Protein AF-A0A2U3N5F4-F1 (afdb_monomer_lite)

Organism: NCBI:txid1841859

Sequence (140 aa):
MPGVSVRVVPITAAQFHYAFTNTLGEPQSKIAYDRYAVPVPGRILFQGGLANFAHDAATTYNFANDDRAPLLFIAGVRDHILPPAVQHENYTKNAEHSTAITAYKLFPQRDHFTCGAPGWEEVADFALNWALNPVRGELD

pLDDT: mean 87.65, std 16.11, range [35.41, 98.69]

Secondary structure (DSSP, 8-state):
-------EEPPPHHHHHHHT-TTS-HHHHHHHHHHH---EEHHHHHHHHHGGG-TT-TT---TT-TTSPPEEEEEETT-SSS-HHHHHHHHHHHHHH-SS-EEEEEETT--TTTTTSTTHHHHHHHHHHHHHS---EEE-

Radius of gyration: 17.09 Å; chains: 1; bounding box: 41×26×44 Å

Structure (mmCIF, N/CA/C/O backbone):
data_AF-A0A2U3N5F4-F1
#
_entry.id   AF-A0A2U3N5F4-F1
#
loop_
_atom_site.group_PDB
_atom_site.id
_atom_site.type_symbol
_atom_site.label_atom_id
_atom_site.label_alt_id
_atom_site.label_comp_id
_atom_site.label_asym_id
_atom_site.label_entity_id
_atom_site.label_seq_id
_atom_site.pdbx_PDB_ins_code
_atom_site.Cartn_x
_atom_site.Cartn_y
_atom_site.Cartn_z
_atom_site.occupancy
_atom_site.B_iso_or_equiv
_atom_site.auth_seq_id
_atom_site.auth_comp_id
_atom_site.auth_asym_id
_atom_site.auth_atom_id
_atom_site.pdbx_PDB_model_num
ATOM 1 N N . MET A 1 1 ? 19.468 -16.321 20.884 1.00 36.88 1 MET A N 1
ATOM 2 C CA . MET A 1 1 ? 18.725 -15.048 20.998 1.00 36.88 1 MET A CA 1
ATOM 3 C C . MET A 1 1 ? 17.694 -15.182 22.115 1.00 36.88 1 MET A C 1
ATOM 5 O O . MET A 1 1 ? 16.807 -16.016 21.969 1.00 36.88 1 MET A O 1
ATOM 9 N N . PRO A 1 2 ? 17.817 -14.471 23.248 1.00 35.41 2 PRO A N 1
ATOM 10 C CA . PRO A 1 2 ? 16.839 -14.561 24.326 1.00 35.41 2 PRO A CA 1
ATOM 11 C C . PRO A 1 2 ? 15.541 -13.817 23.963 1.00 35.41 2 PRO A C 1
ATOM 13 O O . PRO A 1 2 ? 15.564 -12.630 23.664 1.00 35.41 2 PRO A O 1
ATOM 16 N N . GLY A 1 3 ? 14.420 -14.547 24.004 1.00 44.50 3 GLY A N 1
ATOM 17 C CA . GLY A 1 3 ? 13.109 -14.080 24.476 1.00 44.50 3 GLY A CA 1
ATOM 18 C C . GLY A 1 3 ? 12.401 -12.939 23.741 1.00 44.50 3 GLY A C 1
ATOM 19 O O . GLY A 1 3 ? 12.034 -11.957 24.381 1.00 44.50 3 GLY A O 1
ATOM 20 N N . VAL A 1 4 ? 12.092 -13.078 22.447 1.00 48.25 4 VAL A N 1
ATOM 21 C CA . VAL A 1 4 ? 11.034 -12.240 21.851 1.00 48.25 4 VAL A CA 1
ATOM 22 C C . VAL A 1 4 ? 9.690 -12.727 22.395 1.00 48.25 4 VAL A C 1
ATOM 24 O O . VAL A 1 4 ? 9.213 -13.803 22.042 1.00 48.25 4 VAL A O 1
ATOM 27 N N . SER A 1 5 ? 9.108 -11.946 23.299 1.00 47.56 5 SER A N 1
ATOM 28 C CA . SER A 1 5 ? 7.786 -12.186 23.874 1.00 47.56 5 SER A CA 1
ATOM 29 C C . SER A 1 5 ? 6.727 -12.363 22.775 1.00 47.56 5 SER A C 1
ATOM 31 O O . SER A 1 5 ? 6.527 -11.472 21.950 1.00 47.56 5 SER A O 1
ATOM 33 N N . VAL A 1 6 ? 6.009 -13.493 22.783 1.00 55.91 6 VAL A N 1
ATOM 34 C CA . VAL A 1 6 ? 4.855 -13.789 21.901 1.00 55.91 6 VAL A CA 1
ATOM 35 C C . VAL A 1 6 ? 3.596 -13.068 22.411 1.00 55.91 6 VAL A C 1
ATOM 37 O O . VAL A 1 6 ? 2.485 -13.591 22.371 1.00 55.91 6 VAL A O 1
ATOM 40 N N . ARG A 1 7 ? 3.754 -11.867 22.978 1.00 64.50 7 ARG A N 1
ATOM 41 C CA . ARG A 1 7 ? 2.626 -11.119 23.522 1.00 64.50 7 ARG A CA 1
ATOM 42 C C . ARG A 1 7 ? 1.786 -10.591 22.369 1.00 64.50 7 ARG A C 1
ATOM 44 O O . ARG A 1 7 ? 2.245 -9.817 21.527 1.00 64.50 7 ARG A O 1
ATOM 51 N N . VAL A 1 8 ? 0.549 -11.052 22.352 1.00 69.94 8 VAL A N 1
ATOM 52 C CA . VAL A 1 8 ? -0.498 -10.574 21.466 1.00 69.94 8 VAL A CA 1
ATOM 53 C C . VAL A 1 8 ? -0.873 -9.159 21.900 1.00 69.94 8 VAL A C 1
ATOM 55 O O . VAL A 1 8 ? -1.114 -8.920 23.086 1.00 69.94 8 VAL A O 1
ATOM 58 N N . VAL A 1 9 ? -0.880 -8.218 20.958 1.00 72.25 9 VAL A N 1
ATOM 59 C CA . VAL A 1 9 ? -1.231 -6.821 21.230 1.00 72.25 9 VAL A CA 1
ATOM 60 C C . VAL A 1 9 ? -2.618 -6.566 20.638 1.00 72.25 9 VAL A C 1
ATOM 62 O O . VAL A 1 9 ? -2.749 -6.547 19.413 1.00 72.25 9 VAL A O 1
ATOM 65 N N . PRO A 1 10 ? -3.671 -6.432 21.467 1.00 79.62 10 PRO A N 1
ATOM 66 C CA . PRO A 1 10 ? -4.983 -6.039 20.972 1.00 79.62 10 PRO A CA 1
ATOM 67 C C . PRO A 1 10 ? -4.953 -4.567 20.546 1.00 79.62 10 PRO A C 1
ATOM 69 O O . PRO A 1 10 ? -4.325 -3.739 21.207 1.00 79.62 10 PRO A O 1
ATOM 72 N N . ILE A 1 11 ? -5.650 -4.247 19.459 1.00 87.88 11 ILE A N 1
ATOM 73 C CA . ILE A 1 11 ? -5.878 -2.874 19.006 1.00 87.88 11 ILE A CA 1
ATOM 74 C C . ILE A 1 11 ? -7.238 -2.404 19.526 1.00 87.88 11 ILE A C 1
ATOM 76 O O . ILE A 1 11 ? -8.193 -3.176 19.519 1.00 87.88 11 ILE A O 1
ATOM 80 N N . THR A 1 12 ? -7.345 -1.169 20.013 1.00 93.12 12 THR A N 1
ATOM 81 C CA . THR A 1 12 ? -8.650 -0.596 20.381 1.00 93.12 12 THR A CA 1
ATOM 82 C C . THR A 1 12 ? -9.392 -0.098 19.141 1.00 93.12 12 THR A C 1
ATOM 84 O O . THR A 1 12 ? -8.770 0.205 18.125 1.00 93.12 12 THR A O 1
ATOM 87 N N . ALA A 1 13 ? -10.716 0.070 19.223 1.00 95.06 13 ALA A N 1
ATOM 88 C CA . ALA A 1 13 ? -11.500 0.627 18.116 1.00 95.06 13 ALA A CA 1
ATOM 89 C C . ALA A 1 13 ? -10.996 2.015 17.671 1.00 95.06 13 ALA A C 1
ATOM 91 O O . ALA A 1 13 ? -10.910 2.284 16.478 1.00 95.06 13 ALA A O 1
ATOM 92 N N . ALA A 1 14 ? -10.582 2.871 18.613 1.00 95.56 14 ALA A N 1
ATOM 93 C CA . ALA A 1 14 ? -10.018 4.185 18.299 1.00 95.56 14 ALA A CA 1
ATOM 94 C C . ALA A 1 14 ? -8.657 4.087 17.586 1.00 95.56 14 ALA A C 1
ATOM 96 O O . ALA A 1 14 ? -8.401 4.806 16.623 1.00 95.56 14 ALA A O 1
ATOM 97 N N . GLN A 1 15 ? -7.789 3.166 18.020 1.00 94.44 15 GLN A N 1
ATOM 98 C CA . GLN A 1 15 ? -6.512 2.912 17.347 1.00 94.44 15 GLN A CA 1
ATOM 99 C C . GLN A 1 15 ? -6.720 2.317 15.951 1.00 94.44 15 GLN A C 1
ATOM 101 O O . GLN A 1 15 ? -6.019 2.698 15.019 1.00 94.44 15 GLN A O 1
ATOM 106 N N . PHE A 1 16 ? -7.695 1.421 15.792 1.00 94.94 16 PHE A N 1
ATOM 107 C CA . PHE A 1 16 ? -8.064 0.857 14.497 1.00 94.94 16 PHE A CA 1
ATOM 108 C C . PHE A 1 16 ? -8.606 1.935 13.558 1.00 94.94 16 PHE A C 1
ATOM 110 O O . PHE A 1 16 ? -8.187 2.009 12.404 1.00 94.94 16 PHE A O 1
ATOM 117 N N . HIS A 1 17 ? -9.465 2.820 14.069 1.00 96.81 17 HIS A N 1
ATOM 118 C CA . HIS A 1 17 ? -9.958 3.959 13.309 1.00 96.81 17 HIS A CA 1
ATOM 119 C C . HIS A 1 17 ? -8.812 4.836 12.804 1.00 96.81 17 HIS A C 1
ATOM 121 O O . HIS A 1 17 ? -8.753 5.116 11.612 1.00 96.81 17 HIS A O 1
ATOM 127 N N . TYR A 1 18 ? -7.861 5.187 13.670 1.00 95.94 18 TYR A N 1
ATOM 128 C CA . TYR A 1 18 ? -6.705 5.994 13.290 1.00 95.94 18 TYR A CA 1
ATOM 129 C C . TYR A 1 18 ? -5.767 5.289 12.298 1.00 95.94 18 TYR A C 1
ATOM 131 O O . TYR A 1 18 ? -5.334 5.896 11.320 1.00 95.94 18 TYR A O 1
ATOM 139 N N . ALA A 1 19 ? -5.418 4.028 12.552 1.00 93.31 19 ALA A N 1
ATOM 140 C CA . ALA A 1 19 ? -4.373 3.337 11.802 1.00 93.31 19 ALA A CA 1
ATOM 141 C C . ALA A 1 19 ? -4.883 2.745 10.480 1.00 93.31 19 ALA A C 1
ATOM 143 O O . ALA A 1 19 ? -4.204 2.852 9.463 1.00 93.31 19 ALA A O 1
ATOM 144 N N . PHE A 1 20 ? -6.080 2.151 10.483 1.00 95.25 20 PHE A N 1
ATOM 145 C CA . PHE A 1 20 ? -6.608 1.403 9.343 1.00 95.25 20 PHE A CA 1
ATOM 146 C C . PHE A 1 20 ? -7.638 2.187 8.539 1.00 95.25 20 PHE A C 1
ATOM 148 O O . PHE A 1 20 ? -7.515 2.273 7.325 1.00 95.25 20 PHE A O 1
ATOM 155 N N . THR A 1 21 ? -8.639 2.755 9.211 1.00 97.06 21 THR A N 1
ATOM 156 C CA . THR A 1 21 ? -9.864 3.272 8.571 1.00 97.06 21 THR A CA 1
ATOM 157 C C . THR A 1 21 ? -10.078 4.769 8.814 1.00 97.06 21 THR A C 1
ATOM 159 O O . THR A 1 21 ? -11.181 5.187 9.177 1.00 97.06 21 THR A O 1
ATOM 162 N N . ASN A 1 22 ? -9.030 5.587 8.712 1.00 96.56 22 ASN A N 1
ATOM 163 C CA . ASN A 1 22 ? -9.104 7.016 9.057 1.00 96.56 22 ASN A CA 1
ATOM 164 C C . ASN A 1 22 ? -9.829 7.862 7.995 1.00 96.56 22 ASN A C 1
ATOM 166 O O . ASN A 1 22 ? -9.990 9.073 8.169 1.00 96.56 22 ASN A O 1
ATOM 170 N N . THR A 1 23 ? -10.244 7.241 6.891 1.00 96.50 23 THR A N 1
ATOM 171 C CA . THR A 1 23 ? -11.114 7.846 5.875 1.00 96.50 23 THR A CA 1
ATOM 172 C C . THR A 1 23 ? -12.601 7.590 6.126 1.00 96.50 23 THR A C 1
ATOM 174 O O . THR A 1 23 ? -13.441 8.266 5.536 1.00 96.50 23 THR A O 1
ATOM 177 N N . LEU A 1 24 ? -12.946 6.641 7.004 1.00 96.94 24 LEU A N 1
ATOM 178 C CA . LEU A 1 24 ? -14.331 6.321 7.353 1.00 96.94 24 LEU A CA 1
ATOM 179 C C . LEU A 1 24 ? -14.844 7.211 8.489 1.00 96.94 24 LEU A C 1
ATOM 181 O O . LEU A 1 24 ? -14.067 7.731 9.281 1.00 96.94 24 LEU A O 1
ATOM 185 N N . GLY A 1 25 ? -16.165 7.326 8.640 1.00 97.00 25 GLY A N 1
ATOM 186 C CA . GLY A 1 25 ? -16.737 7.832 9.892 1.00 97.00 25 GLY A CA 1
ATOM 187 C C . GLY A 1 25 ? -16.584 6.814 11.030 1.00 97.00 25 GLY A C 1
ATOM 188 O O . GLY A 1 25 ? -16.600 5.605 10.784 1.00 97.00 25 GLY A O 1
ATOM 189 N N . GLU A 1 26 ? -16.510 7.274 12.283 1.00 96.69 26 GLU A N 1
ATOM 190 C CA . GLU A 1 26 ? -16.364 6.395 13.460 1.00 96.69 26 GLU A CA 1
ATOM 191 C C . GLU A 1 26 ? -17.376 5.230 13.510 1.00 96.69 26 GLU A C 1
ATOM 193 O O . GLU A 1 26 ? -16.952 4.104 13.778 1.00 96.69 26 GLU A O 1
ATOM 198 N N . PRO A 1 27 ? -18.682 5.407 13.194 1.00 97.50 27 PRO A N 1
ATOM 199 C CA . PRO A 1 27 ? -19.626 4.286 13.203 1.00 97.50 27 PRO A CA 1
ATOM 200 C C . PRO A 1 27 ? -19.291 3.205 12.166 1.00 97.50 27 PRO A C 1
ATOM 202 O O . PRO A 1 27 ? -19.397 2.014 12.452 1.00 97.50 27 PRO A O 1
ATOM 205 N N . GLN A 1 28 ? -18.853 3.604 10.969 1.00 97.38 28 GLN A N 1
ATOM 206 C CA . GLN A 1 28 ? -18.457 2.675 9.906 1.00 97.38 28 GLN A CA 1
ATOM 207 C C . GLN A 1 28 ? -17.139 1.976 10.247 1.00 97.38 28 GLN A C 1
ATOM 209 O O . GLN A 1 28 ? -17.019 0.763 10.079 1.00 97.38 28 GLN A O 1
ATOM 214 N N . SER A 1 29 ? -16.177 2.728 10.788 1.00 97.81 29 SER A N 1
ATOM 215 C CA . SER A 1 29 ? -14.929 2.174 11.308 1.00 97.81 29 SER A CA 1
ATOM 216 C C . SER A 1 29 ? -15.192 1.145 12.405 1.00 97.81 29 SER A C 1
ATOM 218 O O . SER A 1 29 ? -14.603 0.067 12.382 1.00 97.81 29 SER A O 1
ATOM 220 N N . LYS A 1 30 ? -16.139 1.413 13.312 1.00 97.62 30 LYS A N 1
ATOM 221 C CA . LYS A 1 30 ? -16.527 0.461 14.354 1.00 97.62 30 LYS A CA 1
ATOM 222 C C . LYS A 1 30 ? -17.107 -0.837 13.780 1.00 97.62 30 LYS A C 1
ATOM 224 O O . LYS A 1 30 ? -16.749 -1.905 14.265 1.00 97.62 30 LYS A O 1
ATOM 229 N N . ILE A 1 31 ? -17.938 -0.770 12.738 1.00 97.50 31 ILE A N 1
ATOM 230 C CA . ILE A 1 31 ? -18.442 -1.973 12.051 1.00 97.50 31 ILE A CA 1
ATOM 231 C C . ILE A 1 31 ? -17.280 -2.784 11.454 1.00 97.50 31 ILE A C 1
ATOM 233 O O . ILE A 1 31 ? -17.247 -4.007 11.590 1.00 97.50 31 ILE A O 1
ATOM 237 N N . ALA A 1 32 ? -16.313 -2.116 10.818 1.00 96.75 32 ALA A N 1
ATOM 238 C CA . ALA A 1 32 ? -15.124 -2.775 10.279 1.00 96.75 32 ALA A CA 1
ATOM 239 C C . ALA A 1 32 ? -14.254 -3.388 11.391 1.00 96.75 32 ALA A C 1
ATOM 241 O O . ALA A 1 32 ? -13.817 -4.529 11.261 1.00 96.75 32 ALA A O 1
ATOM 242 N N . TYR A 1 33 ? -14.059 -2.673 12.500 1.00 96.12 33 TYR A N 1
ATOM 243 C CA . TYR A 1 33 ? -13.339 -3.151 13.679 1.00 96.12 33 TYR A CA 1
ATOM 244 C C . TYR A 1 33 ? -13.985 -4.414 14.256 1.00 96.12 33 TYR A C 1
ATOM 246 O O . TYR A 1 33 ? -13.311 -5.431 14.391 1.00 96.12 33 TYR A O 1
ATOM 254 N N . ASP A 1 34 ? -15.295 -4.384 14.523 1.00 96.00 34 ASP A N 1
ATOM 255 C CA . ASP A 1 34 ? -16.019 -5.516 15.112 1.00 96.00 34 ASP A CA 1
ATOM 256 C C . ASP A 1 34 ? -15.964 -6.766 14.211 1.00 96.00 34 ASP A C 1
ATOM 258 O O . ASP A 1 34 ? -16.026 -7.892 14.704 1.00 96.00 34 ASP A O 1
ATOM 262 N N . ARG A 1 35 ? -15.833 -6.579 12.888 1.00 95.31 35 ARG A N 1
ATOM 263 C CA . ARG A 1 35 ? -15.782 -7.669 11.907 1.00 95.31 35 ARG A CA 1
ATOM 264 C C . ARG A 1 35 ? -14.373 -8.197 11.624 1.00 95.31 35 ARG A C 1
ATOM 266 O O . ARG A 1 35 ? -14.230 -9.395 11.387 1.00 95.31 35 ARG A O 1
ATOM 273 N N . TYR A 1 36 ? -13.365 -7.327 11.576 1.00 93.62 36 TYR A N 1
ATOM 274 C CA . TYR A 1 36 ? -12.049 -7.652 11.010 1.00 93.62 36 TYR A CA 1
ATOM 275 C C . TYR A 1 36 ? -10.876 -7.498 11.980 1.00 93.62 36 TYR A C 1
ATOM 277 O O . TYR A 1 36 ? -9.801 -8.030 11.699 1.00 93.62 36 TYR A O 1
ATOM 285 N N . ALA A 1 37 ? -11.030 -6.784 13.099 1.00 91.56 37 ALA A N 1
ATOM 286 C CA . ALA A 1 37 ? -9.919 -6.575 14.018 1.00 91.56 37 ALA A CA 1
ATOM 287 C C . ALA A 1 37 ? -9.571 -7.879 14.745 1.00 91.56 37 ALA A C 1
ATOM 289 O O . ALA A 1 37 ? -10.309 -8.360 15.606 1.00 91.56 37 ALA A O 1
ATOM 290 N N . VAL A 1 38 ? -8.404 -8.431 14.417 1.00 86.81 38 VAL A N 1
ATOM 291 C CA . VAL A 1 38 ? -7.820 -9.578 15.111 1.00 86.81 38 VAL A CA 1
ATOM 292 C C . VAL A 1 38 ? -6.523 -9.158 15.799 1.00 86.81 38 VAL A C 1
ATOM 294 O O . VAL A 1 38 ? -5.728 -8.415 15.218 1.00 86.81 38 VAL A O 1
ATOM 297 N N . PRO A 1 39 ? -6.272 -9.606 17.037 1.00 82.19 39 PRO A N 1
ATOM 298 C CA . PRO A 1 39 ? -5.013 -9.311 17.700 1.00 82.19 39 PRO A CA 1
ATOM 299 C C . PRO A 1 39 ? -3.822 -9.937 16.958 1.00 82.19 39 PRO A C 1
ATOM 301 O O . PRO A 1 39 ? -3.840 -11.123 16.629 1.00 82.19 39 PRO A O 1
ATOM 304 N N . VAL A 1 40 ? -2.766 -9.154 16.733 1.00 70.69 40 VAL A N 1
ATOM 305 C CA . VAL A 1 40 ? -1.551 -9.603 16.033 1.00 70.69 40 VAL A CA 1
ATOM 306 C C . VAL A 1 40 ? -0.370 -9.777 16.997 1.00 70.69 40 VAL A C 1
ATOM 308 O O . VAL A 1 40 ? -0.296 -9.094 18.028 1.00 70.69 40 VAL A O 1
ATOM 311 N N . PRO A 1 41 ? 0.583 -10.683 16.701 1.00 72.62 41 PRO A N 1
ATOM 312 C CA . PRO A 1 41 ? 1.816 -10.785 17.473 1.00 72.62 41 PRO A CA 1
ATOM 313 C C . PRO A 1 41 ? 2.618 -9.483 17.375 1.00 72.62 41 PRO A C 1
ATOM 315 O O . PRO A 1 41 ? 2.993 -9.068 16.276 1.00 72.62 41 PRO A O 1
ATOM 318 N N . GLY A 1 42 ? 2.970 -8.878 18.516 1.00 64.06 42 GLY A N 1
ATOM 319 C CA . GLY A 1 42 ? 3.748 -7.631 18.536 1.00 64.06 42 GLY A CA 1
ATOM 320 C C . GLY A 1 42 ? 5.089 -7.731 17.793 1.00 64.06 42 GLY A C 1
ATOM 321 O O . GLY A 1 42 ? 5.583 -6.738 17.268 1.00 64.06 42 GLY A O 1
ATOM 322 N N . ARG A 1 43 ? 5.643 -8.946 17.665 1.00 66.75 43 ARG A N 1
ATOM 323 C CA . ARG A 1 43 ? 6.868 -9.242 16.907 1.00 66.75 43 ARG A CA 1
ATOM 324 C C . ARG A 1 43 ? 6.848 -8.698 15.472 1.00 66.75 43 ARG A C 1
ATOM 326 O O . ARG A 1 43 ? 7.881 -8.210 15.032 1.00 66.75 43 ARG A O 1
ATOM 333 N N . ILE A 1 44 ? 5.719 -8.768 14.763 1.00 61.88 44 ILE A N 1
ATOM 334 C CA . ILE A 1 44 ? 5.629 -8.304 13.366 1.00 61.88 44 ILE A CA 1
ATOM 335 C C . ILE A 1 44 ? 5.794 -6.783 13.289 1.00 61.88 44 ILE A C 1
ATOM 337 O O . ILE A 1 44 ? 6.522 -6.288 12.434 1.00 61.88 44 ILE A O 1
ATOM 341 N N . LEU A 1 45 ? 5.210 -6.051 14.242 1.00 61.97 45 LEU A N 1
ATOM 342 C CA . LEU A 1 45 ? 5.359 -4.597 14.347 1.00 61.97 45 LEU A CA 1
ATOM 343 C C . LEU A 1 45 ? 6.811 -4.205 14.658 1.00 61.97 45 LEU A C 1
ATOM 345 O O . LEU A 1 45 ? 7.349 -3.294 14.037 1.00 61.97 45 LEU A O 1
ATOM 349 N N . PHE A 1 46 ? 7.474 -4.932 15.566 1.00 59.06 46 PHE A N 1
ATOM 350 C CA . PHE A 1 46 ? 8.893 -4.713 15.869 1.00 59.06 46 PHE A CA 1
ATOM 351 C C . PHE A 1 46 ? 9.806 -5.035 14.684 1.00 59.06 46 PHE A C 1
ATOM 353 O O . PHE A 1 46 ? 10.738 -4.284 14.416 1.00 59.06 46 PHE A O 1
ATOM 360 N N . GLN A 1 47 ? 9.552 -6.135 13.971 1.00 60.50 47 GLN A N 1
ATOM 361 C CA . GLN A 1 47 ? 10.352 -6.518 12.809 1.00 60.50 47 GLN A CA 1
ATOM 362 C C . GLN A 1 47 ? 10.179 -5.528 11.655 1.00 60.50 47 GLN A C 1
ATOM 364 O O . GLN A 1 47 ? 11.182 -5.154 11.063 1.00 60.50 47 GLN A O 1
ATOM 369 N N . GLY A 1 48 ? 8.958 -5.058 11.381 1.00 59.19 48 GLY A N 1
ATOM 370 C CA . GLY A 1 48 ? 8.714 -4.024 10.371 1.00 59.19 48 GLY A CA 1
ATOM 371 C C . GLY A 1 48 ? 9.324 -2.669 10.744 1.00 59.19 48 GLY A C 1
ATOM 372 O O . GLY A 1 48 ? 9.988 -2.051 9.921 1.00 59.19 48 GLY A O 1
ATOM 373 N N . GLY A 1 49 ? 9.172 -2.230 11.999 1.00 59.66 49 GLY A N 1
ATOM 374 C CA . GLY A 1 49 ? 9.687 -0.934 12.461 1.00 59.66 49 GLY A CA 1
ATOM 375 C C . GLY A 1 49 ? 11.210 -0.863 12.629 1.00 59.66 49 GLY A C 1
ATOM 376 O O . GLY A 1 49 ? 11.785 0.215 12.507 1.00 59.66 49 GLY A O 1
ATOM 377 N N . LEU A 1 50 ? 11.879 -1.992 12.899 1.00 56.38 50 LEU A N 1
ATOM 378 C CA . LEU A 1 50 ? 13.340 -2.065 13.068 1.00 56.38 50 LEU A CA 1
ATOM 379 C C . LEU A 1 50 ? 14.075 -2.627 11.844 1.00 56.38 50 LEU A C 1
ATOM 381 O O . LEU A 1 50 ? 15.305 -2.664 11.856 1.00 56.38 50 LEU A O 1
ATOM 385 N N . ALA A 1 51 ? 13.354 -3.052 10.802 1.00 57.81 51 ALA A N 1
ATOM 386 C CA . ALA A 1 51 ? 13.928 -3.646 9.592 1.00 57.81 51 ALA A CA 1
ATOM 387 C C . ALA A 1 51 ? 15.042 -2.787 8.980 1.00 57.81 51 ALA A C 1
ATOM 389 O O . ALA A 1 51 ? 16.080 -3.314 8.594 1.00 57.81 51 ALA A O 1
ATOM 390 N N . ASN A 1 52 ? 14.872 -1.463 8.980 1.00 55.16 52 ASN A N 1
ATOM 391 C CA . ASN A 1 52 ? 15.843 -0.522 8.417 1.00 55.16 52 ASN A CA 1
ATOM 392 C C . ASN A 1 52 ? 17.172 -0.440 9.199 1.00 55.16 52 ASN A C 1
ATOM 394 O O . ASN A 1 52 ? 18.130 0.139 8.696 1.00 55.16 52 ASN A O 1
ATOM 398 N N . PHE A 1 53 ? 17.253 -1.004 10.411 1.00 52.81 53 PHE A N 1
ATOM 399 C CA . PHE A 1 53 ? 18.447 -0.966 11.269 1.00 52.81 53 PHE A CA 1
ATOM 400 C C . PHE A 1 53 ? 19.158 -2.321 11.405 1.00 52.81 53 PHE A C 1
ATOM 402 O O . PHE A 1 53 ? 20.195 -2.399 12.065 1.00 52.81 53 PHE A O 1
ATOM 409 N N . ALA A 1 54 ? 18.627 -3.392 10.808 1.00 54.66 54 ALA A N 1
ATOM 410 C CA . ALA A 1 54 ? 19.200 -4.732 10.898 1.00 54.66 54 ALA A CA 1
ATOM 411 C C . ALA A 1 54 ? 19.737 -5.191 9.535 1.00 54.66 54 ALA A C 1
ATOM 413 O O . ALA A 1 54 ? 18.975 -5.372 8.593 1.00 54.66 54 ALA A O 1
ATOM 414 N N . HIS A 1 55 ? 21.051 -5.429 9.455 1.00 46.34 55 HIS A N 1
ATOM 415 C CA . HIS A 1 55 ? 21.736 -5.918 8.248 1.00 46.34 55 HIS A CA 1
ATOM 416 C C . HIS A 1 55 ? 21.147 -7.243 7.720 1.00 46.34 55 HIS A C 1
ATOM 418 O O . HIS A 1 55 ? 20.996 -7.413 6.516 1.00 46.34 55 HIS A O 1
ATOM 424 N N . ASP A 1 56 ? 20.737 -8.137 8.629 1.00 58.72 56 ASP A N 1
ATOM 425 C CA . ASP A 1 56 ? 20.087 -9.418 8.315 1.00 58.72 56 ASP A CA 1
ATOM 426 C C . ASP A 1 56 ? 18.625 -9.413 8.785 1.00 58.72 56 ASP A C 1
ATOM 428 O O . ASP A 1 56 ? 18.155 -10.327 9.474 1.00 58.72 56 ASP A O 1
ATOM 432 N N . ALA A 1 57 ? 17.903 -8.328 8.499 1.00 61.50 57 ALA A N 1
ATOM 433 C CA . ALA A 1 57 ? 16.486 -8.263 8.810 1.00 61.50 57 ALA A CA 1
ATOM 434 C C . ALA A 1 57 ? 15.750 -9.449 8.166 1.00 61.50 57 ALA A C 1
ATOM 436 O O . ALA A 1 57 ? 16.023 -9.854 7.039 1.00 61.50 57 ALA A O 1
ATOM 437 N N . ALA A 1 58 ? 14.727 -9.972 8.844 1.00 60.41 58 ALA A N 1
ATOM 438 C CA . ALA A 1 58 ? 13.847 -10.987 8.253 1.00 60.41 58 ALA A CA 1
ATOM 439 C C . ALA A 1 58 ? 13.125 -10.494 6.975 1.00 60.41 58 ALA A C 1
ATOM 441 O O . ALA A 1 58 ? 12.459 -11.275 6.305 1.00 60.41 58 ALA A O 1
ATOM 442 N N . THR A 1 59 ? 13.238 -9.201 6.668 1.00 65.75 59 THR A N 1
ATOM 443 C CA . THR A 1 59 ? 12.653 -8.496 5.528 1.00 65.75 59 THR A CA 1
ATOM 444 C C . THR A 1 59 ? 13.649 -8.255 4.385 1.00 65.75 59 THR A C 1
ATOM 446 O O . THR A 1 59 ? 13.345 -7.460 3.499 1.00 65.75 59 THR A O 1
ATOM 449 N N . THR A 1 60 ? 14.839 -8.874 4.390 1.00 76.56 60 THR A N 1
ATOM 450 C CA . THR A 1 60 ? 15.819 -8.718 3.299 1.00 76.56 60 THR A CA 1
ATOM 451 C C . THR A 1 60 ? 15.211 -9.105 1.948 1.00 76.56 60 THR A C 1
ATOM 453 O O . THR A 1 60 ? 14.602 -10.165 1.803 1.00 76.56 60 THR A O 1
ATOM 456 N N . TYR A 1 61 ? 15.405 -8.244 0.950 1.00 84.50 61 TYR A N 1
ATOM 457 C CA . TYR A 1 61 ? 14.841 -8.368 -0.391 1.00 84.50 61 TYR A CA 1
ATOM 458 C C . TYR A 1 61 ? 15.903 -8.030 -1.447 1.00 84.50 61 TYR A C 1
ATOM 460 O O . TYR A 1 61 ? 16.643 -7.056 -1.299 1.00 84.50 61 TYR A O 1
ATOM 468 N N . ASN A 1 62 ? 15.990 -8.831 -2.515 1.00 91.19 62 ASN A N 1
ATOM 469 C CA . ASN A 1 62 ? 16.900 -8.569 -3.629 1.00 91.19 62 ASN A CA 1
ATOM 470 C C . ASN A 1 62 ? 16.261 -7.585 -4.622 1.00 91.19 62 ASN A C 1
ATOM 472 O O . ASN A 1 62 ? 15.516 -7.991 -5.513 1.00 91.19 62 ASN A O 1
ATOM 476 N N . PHE A 1 63 ? 16.593 -6.301 -4.484 1.00 93.81 63 PHE A N 1
ATOM 477 C CA . PHE A 1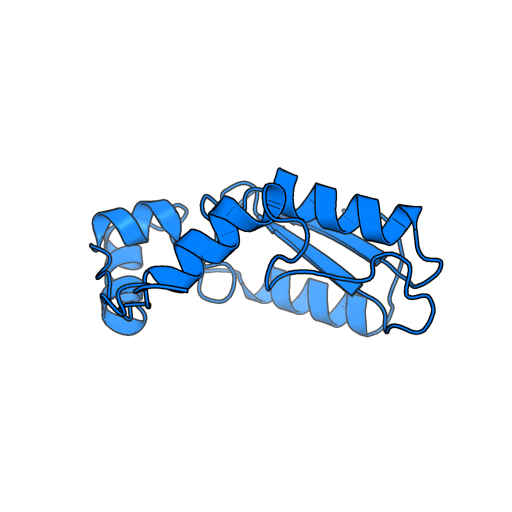 63 ? 16.122 -5.242 -5.383 1.00 93.81 63 PHE A CA 1
ATOM 478 C C . PHE A 1 63 ? 16.661 -5.350 -6.817 1.00 93.81 63 PHE A C 1
ATOM 480 O O . PHE A 1 63 ? 16.048 -4.791 -7.720 1.00 93.81 63 PHE A O 1
ATOM 487 N N . ALA A 1 64 ? 17.751 -6.091 -7.035 1.00 95.62 64 ALA A N 1
ATOM 488 C CA . ALA A 1 64 ? 18.397 -6.260 -8.336 1.00 95.62 64 ALA A CA 1
ATOM 489 C C . ALA A 1 64 ? 17.966 -7.539 -9.079 1.00 95.62 64 ALA A C 1
ATOM 491 O O . ALA A 1 64 ? 18.662 -8.015 -9.972 1.00 95.62 64 ALA A O 1
ATOM 492 N N . ASN A 1 65 ? 16.849 -8.159 -8.682 1.00 95.81 65 ASN A N 1
ATOM 493 C CA . ASN A 1 65 ? 16.361 -9.370 -9.335 1.00 95.81 65 ASN A CA 1
ATOM 494 C C . ASN A 1 65 ? 15.664 -9.049 -10.668 1.00 95.81 65 ASN A C 1
ATOM 496 O O . ASN A 1 65 ? 14.478 -8.727 -10.671 1.00 95.81 65 ASN A O 1
ATOM 500 N N . ASP A 1 66 ? 16.385 -9.193 -11.778 1.00 97.12 66 ASP A N 1
ATOM 501 C CA . ASP A 1 66 ? 15.870 -8.969 -13.136 1.00 97.12 66 ASP A CA 1
ATOM 502 C C . ASP A 1 66 ? 14.863 -10.019 -13.621 1.00 97.12 66 ASP A C 1
ATOM 504 O O . ASP A 1 66 ? 14.034 -9.719 -14.477 1.00 97.12 66 ASP A O 1
ATOM 508 N N . ASP A 1 67 ? 14.870 -11.219 -13.037 1.00 96.81 67 ASP A N 1
ATOM 509 C CA . ASP A 1 67 ? 14.025 -12.336 -13.477 1.00 96.81 67 ASP A CA 1
ATOM 510 C C . ASP A 1 67 ? 12.628 -12.337 -12.825 1.00 96.81 67 ASP A C 1
ATOM 512 O O . ASP A 1 67 ? 11.816 -13.238 -13.059 1.00 96.81 67 ASP A O 1
ATOM 516 N N . ARG A 1 68 ? 12.316 -11.356 -11.964 1.00 96.50 68 ARG A N 1
ATOM 517 C CA . ARG A 1 68 ? 11.007 -11.290 -11.295 1.00 96.50 68 ARG A CA 1
ATOM 518 C C . ARG A 1 68 ? 9.889 -10.857 -12.248 1.00 96.50 68 ARG A C 1
ATOM 520 O O . ARG A 1 68 ? 10.091 -10.090 -13.187 1.00 96.50 68 ARG A O 1
ATOM 527 N N . ALA A 1 69 ? 8.665 -11.272 -11.926 1.00 97.50 69 ALA A N 1
ATOM 528 C CA . ALA A 1 69 ? 7.461 -10.765 -12.579 1.00 97.50 69 ALA A CA 1
ATOM 529 C C . ALA A 1 69 ? 7.292 -9.237 -12.378 1.00 97.50 69 ALA A C 1
ATOM 531 O O . ALA A 1 69 ? 7.866 -8.669 -11.437 1.00 97.50 69 ALA A O 1
ATOM 532 N N . PRO A 1 70 ? 6.482 -8.562 -13.221 1.00 98.25 70 PRO A N 1
ATOM 533 C CA . PRO A 1 70 ? 6.124 -7.164 -13.013 1.00 98.25 70 PRO A CA 1
ATOM 534 C C . PRO A 1 70 ? 5.609 -6.906 -11.592 1.00 98.25 70 PRO A C 1
ATOM 536 O O . PRO A 1 70 ? 4.803 -7.675 -11.068 1.00 98.25 70 PRO A O 1
ATOM 539 N N . LEU A 1 71 ? 6.053 -5.806 -10.983 1.00 97.94 71 LEU A N 1
ATOM 540 C CA . LEU A 1 71 ? 5.673 -5.409 -9.626 1.00 97.94 71 LEU A CA 1
ATOM 541 C C . LEU A 1 71 ? 5.011 -4.028 -9.629 1.00 97.94 71 LEU A C 1
ATOM 543 O O . LEU A 1 71 ? 5.614 -3.055 -10.077 1.00 97.94 71 LEU A O 1
ATOM 547 N N . LEU A 1 72 ? 3.792 -3.942 -9.098 1.00 98.44 72 LEU A N 1
ATOM 5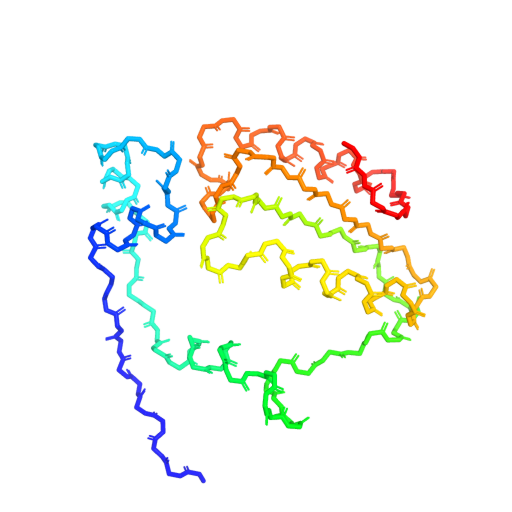48 C CA . LEU A 1 72 ? 3.070 -2.687 -8.893 1.00 98.44 72 LEU A CA 1
ATOM 549 C C . LEU A 1 72 ? 2.994 -2.370 -7.400 1.00 98.44 72 LEU A C 1
ATOM 551 O O . LEU A 1 72 ? 2.460 -3.155 -6.617 1.00 98.44 72 LEU A O 1
ATOM 555 N N . PHE A 1 73 ? 3.481 -1.193 -7.026 1.00 97.88 73 PHE A N 1
ATOM 556 C CA . PHE A 1 73 ? 3.277 -0.602 -5.712 1.00 97.88 73 PHE A CA 1
ATOM 557 C C . PHE A 1 73 ? 2.036 0.290 -5.742 1.00 97.88 73 PHE A C 1
ATOM 559 O O . PHE A 1 73 ? 1.975 1.252 -6.505 1.00 97.88 73 PHE A O 1
ATOM 566 N N . ILE A 1 74 ? 1.057 -0.010 -4.890 1.00 97.50 74 ILE A N 1
ATOM 567 C CA . ILE A 1 74 ? -0.117 0.838 -4.665 1.00 97.50 74 ILE A CA 1
ATOM 568 C C . ILE A 1 74 ? 0.014 1.456 -3.277 1.00 97.50 74 ILE A C 1
ATOM 570 O O . ILE A 1 74 ? 0.144 0.738 -2.287 1.00 97.50 74 ILE A O 1
ATOM 574 N N . ALA A 1 75 ? -0.026 2.783 -3.209 1.00 97.06 75 ALA A N 1
ATOM 575 C CA . ALA A 1 75 ? 0.060 3.538 -1.967 1.00 97.06 75 ALA A CA 1
ATOM 576 C C . ALA A 1 75 ? -1.166 4.435 -1.779 1.00 97.06 75 ALA A C 1
ATOM 578 O O . ALA A 1 75 ? -1.737 4.946 -2.743 1.00 97.06 75 ALA A O 1
ATOM 579 N N . GLY A 1 76 ? -1.554 4.656 -0.525 1.00 96.62 76 GLY A N 1
ATOM 580 C CA . GLY A 1 76 ? -2.599 5.600 -0.147 1.00 96.62 76 GLY A CA 1
ATOM 581 C C . GLY A 1 76 ? -2.018 6.772 0.634 1.00 96.62 76 GLY A C 1
ATOM 582 O O . GLY A 1 76 ? -1.272 6.563 1.588 1.00 96.62 76 GLY A O 1
ATOM 583 N N . VAL A 1 77 ? -2.365 8.012 0.269 1.00 96.69 77 VAL A N 1
ATOM 584 C CA . VAL A 1 77 ? -1.863 9.221 0.964 1.00 96.69 77 VAL A CA 1
ATOM 585 C C . VAL A 1 77 ? -2.219 9.229 2.452 1.00 96.69 77 VAL A C 1
ATOM 587 O O . VAL A 1 77 ? -1.508 9.829 3.254 1.00 96.69 77 VAL A O 1
ATOM 590 N N . ARG A 1 78 ? -3.308 8.556 2.831 1.00 96.19 78 ARG A N 1
ATOM 591 C CA . ARG A 1 78 ? -3.823 8.523 4.200 1.00 96.19 78 ARG A CA 1
ATOM 592 C C . ARG A 1 78 ? -3.464 7.238 4.943 1.00 96.19 78 ARG A C 1
ATOM 594 O O . ARG A 1 78 ? -4.044 6.952 5.988 1.00 96.19 78 ARG A O 1
ATOM 601 N N . ASP A 1 79 ? -2.535 6.442 4.421 1.00 95.94 79 ASP A N 1
ATOM 602 C CA . ASP A 1 79 ? -2.023 5.271 5.127 1.00 95.94 79 ASP A CA 1
ATOM 603 C C . ASP A 1 79 ? -1.078 5.705 6.263 1.00 95.94 79 ASP A C 1
ATOM 605 O O . ASP A 1 79 ? -0.031 6.311 6.035 1.00 95.94 79 ASP A O 1
ATOM 609 N N . HIS A 1 80 ? -1.462 5.409 7.507 1.00 93.06 80 HIS A N 1
ATOM 610 C CA . HIS A 1 80 ? -0.655 5.698 8.695 1.00 93.06 80 HIS A CA 1
ATOM 611 C C . HIS A 1 80 ? 0.253 4.532 9.116 1.00 93.06 80 HIS A C 1
ATOM 613 O O . HIS A 1 80 ? 1.125 4.722 9.962 1.00 93.06 80 HIS A O 1
ATOM 619 N N . ILE A 1 81 ? 0.048 3.330 8.572 1.00 90.31 81 ILE A N 1
ATOM 620 C CA . ILE A 1 81 ? 0.827 2.130 8.903 1.00 90.31 81 ILE A CA 1
ATOM 621 C C . ILE A 1 81 ? 2.004 1.989 7.943 1.00 90.31 81 ILE A C 1
ATOM 623 O O . ILE A 1 81 ? 3.133 1.784 8.387 1.00 90.31 81 ILE A O 1
ATOM 627 N N . LEU A 1 82 ? 1.750 2.135 6.641 1.00 89.38 82 LEU A N 1
ATOM 628 C CA . LEU A 1 82 ? 2.759 2.145 5.584 1.00 89.38 82 LEU A CA 1
ATOM 629 C C . LEU A 1 82 ? 2.642 3.447 4.781 1.00 89.38 82 LEU A C 1
ATOM 631 O O . LEU A 1 82 ? 2.081 3.444 3.683 1.00 89.38 82 LEU A O 1
ATOM 635 N N . PRO A 1 83 ? 3.167 4.568 5.314 1.00 90.75 83 PRO A N 1
ATOM 636 C CA . PRO A 1 83 ? 3.076 5.861 4.652 1.00 90.75 83 PRO A CA 1
ATOM 637 C C . PRO A 1 83 ? 3.629 5.824 3.219 1.00 90.75 83 PRO A C 1
ATOM 639 O O . PRO A 1 83 ? 4.572 5.067 2.957 1.00 90.75 83 PRO A O 1
ATOM 642 N N . PRO A 1 84 ? 3.141 6.691 2.309 1.00 93.44 84 PRO A N 1
ATOM 643 C CA . PRO A 1 84 ? 3.559 6.713 0.905 1.00 93.44 84 PRO A CA 1
ATOM 644 C C . PRO A 1 84 ? 5.073 6.695 0.686 1.00 93.44 84 PRO A C 1
ATOM 646 O O . PRO A 1 84 ? 5.549 6.014 -0.216 1.00 93.44 84 PRO A O 1
ATOM 649 N N . ALA A 1 85 ? 5.836 7.380 1.543 1.00 93.44 85 ALA A N 1
ATOM 650 C CA . ALA A 1 85 ? 7.294 7.425 1.466 1.00 93.44 85 ALA A CA 1
ATOM 651 C C . ALA A 1 85 ? 7.948 6.033 1.541 1.00 93.44 85 ALA A C 1
ATOM 653 O O . ALA A 1 85 ? 8.902 5.775 0.818 1.00 93.44 85 ALA A O 1
ATOM 654 N N . VAL A 1 86 ? 7.412 5.118 2.359 1.00 91.38 86 VAL A N 1
ATOM 655 C CA . VAL A 1 86 ? 7.948 3.753 2.496 1.00 91.38 86 VAL A CA 1
ATOM 656 C C . VAL A 1 86 ? 7.756 2.971 1.197 1.00 91.38 86 VAL A C 1
ATOM 658 O O . VAL A 1 86 ? 8.673 2.308 0.715 1.00 91.38 86 VAL A O 1
ATOM 661 N N . GLN A 1 87 ? 6.561 3.053 0.609 1.00 92.75 87 GLN A N 1
ATOM 662 C CA . GLN A 1 87 ? 6.267 2.358 -0.645 1.00 92.75 87 GLN A CA 1
ATOM 663 C C . GLN A 1 87 ? 7.015 2.977 -1.825 1.00 92.75 87 GLN A C 1
ATOM 665 O O . GLN A 1 87 ? 7.508 2.249 -2.685 1.00 92.75 87 GLN A O 1
ATOM 670 N N . HIS A 1 88 ? 7.151 4.302 -1.842 1.00 96.56 88 HIS A N 1
ATOM 671 C CA . HIS A 1 88 ? 7.911 5.017 -2.863 1.00 96.56 88 HIS A CA 1
ATOM 672 C C . HIS A 1 88 ? 9.409 4.693 -2.799 1.00 96.56 88 HIS A C 1
ATOM 674 O O . HIS A 1 88 ? 10.025 4.464 -3.838 1.00 96.56 88 HIS A O 1
ATOM 680 N N . GLU A 1 89 ? 9.989 4.553 -1.603 1.00 95.44 89 GLU A N 1
ATOM 681 C CA . GLU A 1 89 ? 11.376 4.097 -1.440 1.00 95.44 89 GLU A CA 1
ATOM 682 C C . GLU A 1 89 ? 11.568 2.670 -1.983 1.00 95.44 89 GLU A C 1
ATOM 684 O O . GLU A 1 89 ? 12.520 2.405 -2.721 1.00 95.44 89 GLU A O 1
ATOM 689 N N . ASN A 1 90 ? 10.649 1.748 -1.672 1.00 94.81 90 ASN A N 1
ATOM 690 C CA . ASN A 1 90 ? 10.699 0.379 -2.197 1.00 94.81 90 ASN A CA 1
ATOM 691 C C . ASN A 1 90 ? 10.549 0.332 -3.723 1.00 94.81 90 ASN A C 1
ATOM 693 O O . ASN A 1 90 ? 11.254 -0.439 -4.382 1.00 94.81 90 ASN A O 1
ATOM 697 N N . TYR A 1 91 ? 9.658 1.151 -4.285 1.00 97.56 91 TYR A N 1
ATOM 698 C CA . TYR A 1 91 ? 9.529 1.339 -5.728 1.00 97.56 91 TYR A CA 1
ATOM 699 C C . TYR A 1 91 ? 10.841 1.841 -6.335 1.00 97.56 91 TYR A C 1
ATOM 701 O O . TYR A 1 91 ? 11.357 1.206 -7.253 1.00 97.56 91 TYR A O 1
ATOM 709 N N . THR A 1 92 ? 11.405 2.917 -5.781 1.00 97.75 92 THR A N 1
ATOM 710 C CA . THR A 1 92 ? 12.632 3.556 -6.273 1.00 97.75 92 THR A CA 1
ATOM 711 C C . THR A 1 92 ? 13.781 2.553 -6.312 1.00 97.75 92 THR A C 1
ATOM 713 O O . THR A 1 92 ? 14.367 2.340 -7.368 1.00 97.75 92 THR A O 1
ATOM 716 N N . LYS A 1 93 ? 14.022 1.817 -5.218 1.00 96.31 93 LYS A N 1
ATOM 717 C CA . LYS A 1 93 ? 15.068 0.781 -5.177 1.00 96.31 93 LYS A CA 1
ATOM 718 C C . LYS A 1 93 ? 14.852 -0.320 -6.220 1.00 96.31 93 LYS A C 1
ATOM 720 O O . LYS A 1 93 ? 15.813 -0.779 -6.828 1.00 96.31 93 LYS A O 1
ATOM 725 N N . ASN A 1 94 ? 13.611 -0.760 -6.445 1.00 97.06 94 ASN A N 1
ATOM 726 C CA . ASN A 1 94 ? 13.315 -1.755 -7.483 1.00 97.06 94 ASN A CA 1
ATOM 727 C C . ASN A 1 94 ? 13.526 -1.197 -8.899 1.00 97.06 94 ASN A C 1
ATOM 729 O O . ASN A 1 94 ? 14.007 -1.925 -9.763 1.00 97.06 94 ASN A O 1
ATOM 733 N N . ALA A 1 95 ? 13.155 0.061 -9.139 1.00 97.25 95 ALA A N 1
ATOM 734 C CA . ALA A 1 95 ? 13.269 0.714 -10.440 1.00 97.25 95 ALA A CA 1
ATOM 735 C C . ALA A 1 95 ? 14.719 1.090 -10.796 1.00 97.25 95 ALA A C 1
ATOM 737 O O . ALA A 1 95 ? 15.082 1.066 -11.969 1.00 97.25 95 ALA A O 1
ATOM 738 N N . GLU A 1 96 ? 15.547 1.419 -9.801 1.00 97.25 96 GLU A N 1
ATOM 739 C CA . GLU A 1 96 ? 16.959 1.775 -9.985 1.00 97.25 96 GLU A CA 1
ATOM 740 C C . GLU A 1 96 ? 17.866 0.555 -10.164 1.00 97.25 96 GLU A C 1
ATOM 742 O O . GLU A 1 96 ? 18.860 0.626 -10.889 1.00 97.25 96 GLU A O 1
ATOM 747 N N . HIS A 1 97 ? 17.555 -0.560 -9.497 1.00 97.50 97 HIS A N 1
ATOM 748 C CA . HIS A 1 97 ? 18.449 -1.717 -9.440 1.00 97.50 97 HIS A CA 1
ATOM 749 C C . HIS A 1 97 ? 18.041 -2.886 -10.336 1.00 97.50 97 HIS A C 1
ATOM 751 O O . HIS A 1 97 ? 18.849 -3.797 -10.503 1.00 97.50 97 HIS A O 1
ATOM 757 N N . SER A 1 98 ? 16.838 -2.877 -10.916 1.00 97.50 98 SER A N 1
ATOM 758 C CA . SER A 1 98 ? 16.370 -3.951 -11.790 1.00 97.50 98 SER A CA 1
ATOM 759 C C . SER A 1 98 ? 15.756 -3.440 -13.091 1.00 97.50 98 SER A C 1
ATOM 761 O O . SER A 1 98 ? 15.078 -2.417 -13.147 1.00 97.50 98 SER A O 1
ATOM 763 N N . THR A 1 99 ? 15.963 -4.208 -14.156 1.00 97.50 99 THR A N 1
ATOM 764 C CA . THR A 1 99 ? 15.344 -4.013 -15.471 1.00 97.50 99 THR A CA 1
ATOM 765 C C . THR A 1 99 ? 13.905 -4.539 -15.549 1.00 97.50 99 THR A C 1
ATOM 767 O O . THR A 1 99 ? 13.170 -4.149 -16.471 1.00 97.50 99 THR A O 1
ATOM 770 N N . ALA A 1 100 ? 13.485 -5.371 -14.584 1.00 98.06 100 ALA A N 1
ATOM 771 C CA . ALA A 1 100 ? 12.127 -5.891 -14.467 1.00 98.06 100 ALA A CA 1
ATOM 772 C C . ALA A 1 100 ? 11.109 -4.753 -14.291 1.00 98.06 100 ALA A C 1
ATOM 774 O O . ALA A 1 100 ? 11.377 -3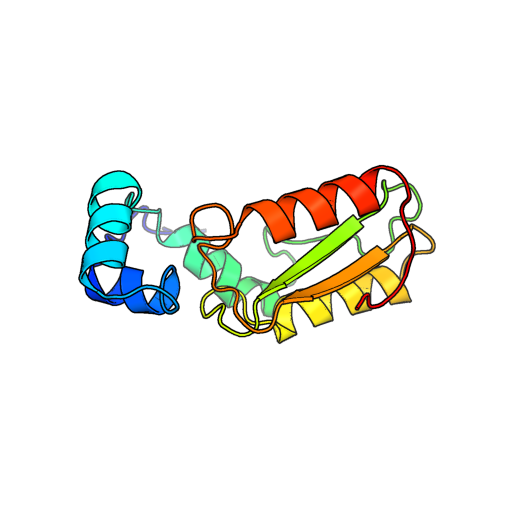.725 -13.663 1.00 98.06 100 ALA A O 1
ATOM 775 N N . ILE A 1 101 ? 9.904 -4.930 -14.843 1.00 98.56 101 ILE A N 1
ATOM 776 C CA . ILE A 1 101 ? 8.871 -3.888 -14.796 1.00 98.56 101 ILE A CA 1
ATOM 777 C C . ILE A 1 101 ? 8.514 -3.589 -13.335 1.00 98.56 101 ILE A C 1
ATOM 779 O O . ILE A 1 101 ? 8.171 -4.481 -12.553 1.00 98.56 101 ILE A O 1
ATOM 783 N N . THR A 1 102 ? 8.592 -2.309 -12.986 1.00 98.50 102 THR A N 1
ATOM 784 C CA . THR A 1 102 ? 8.184 -1.780 -11.685 1.00 98.50 102 THR A CA 1
ATOM 785 C C . THR A 1 102 ? 7.332 -0.554 -11.917 1.00 98.50 102 THR A C 1
ATOM 787 O O . THR A 1 102 ? 7.702 0.307 -12.718 1.00 98.50 102 THR A O 1
ATOM 790 N N . ALA A 1 103 ? 6.212 -0.475 -11.218 1.00 98.69 103 ALA A N 1
ATOM 791 C CA . ALA A 1 103 ? 5.329 0.670 -11.263 1.00 98.69 103 ALA A CA 1
ATOM 792 C C . ALA A 1 103 ? 4.923 1.120 -9.866 1.00 98.69 103 ALA A C 1
ATOM 794 O O . ALA A 1 103 ? 4.937 0.328 -8.922 1.00 98.69 103 ALA A O 1
ATOM 795 N N . TYR A 1 104 ? 4.532 2.382 -9.756 1.00 98.69 104 TYR A N 1
ATOM 796 C CA . TYR A 1 104 ? 4.017 2.974 -8.531 1.00 98.69 104 TYR A CA 1
ATOM 797 C C . TYR A 1 104 ? 2.774 3.799 -8.827 1.00 98.69 104 TYR A C 1
ATOM 799 O O . TYR A 1 104 ? 2.751 4.559 -9.786 1.00 98.69 104 TYR A O 1
ATOM 807 N N . LYS A 1 105 ? 1.749 3.667 -7.991 1.00 98.38 105 LYS A N 1
ATOM 808 C CA . LYS A 1 105 ? 0.505 4.426 -8.082 1.00 98.38 105 LYS A CA 1
ATOM 809 C C . LYS A 1 105 ? 0.119 4.935 -6.700 1.00 98.38 105 LYS A C 1
ATOM 811 O O . LYS A 1 105 ? -0.051 4.150 -5.765 1.00 98.38 105 LYS A O 1
ATOM 816 N N . LEU A 1 106 ? -0.069 6.248 -6.588 1.00 98.00 106 LEU A N 1
ATOM 817 C CA . LEU A 1 106 ? -0.525 6.904 -5.366 1.00 98.00 106 LEU A CA 1
ATOM 818 C C . LEU A 1 106 ? -2.005 7.281 -5.477 1.00 98.00 106 LEU A C 1
ATOM 820 O O . LEU A 1 106 ? -2.408 7.997 -6.389 1.00 98.00 106 LEU A O 1
ATOM 824 N N . PHE A 1 107 ? -2.810 6.846 -4.512 1.00 97.44 107 PHE A N 1
ATOM 825 C CA . PHE A 1 107 ? -4.218 7.211 -4.408 1.00 97.44 107 PHE A CA 1
ATOM 826 C C . PHE A 1 107 ? -4.436 8.265 -3.301 1.00 97.44 107 PHE A C 1
ATOM 828 O O . PHE A 1 107 ? -4.211 7.975 -2.119 1.00 97.44 107 PHE A O 1
ATOM 835 N N . PRO A 1 108 ? -4.921 9.480 -3.633 1.00 93.94 108 PRO A N 1
ATOM 836 C CA . PRO A 1 108 ? -5.002 10.599 -2.684 1.00 93.94 108 PRO A CA 1
ATOM 837 C C . PRO A 1 108 ? -5.917 10.401 -1.469 1.00 93.94 108 PRO A C 1
ATOM 839 O O . PRO A 1 108 ? -5.720 11.039 -0.438 1.00 93.94 108 PRO A O 1
ATOM 842 N N . GLN A 1 109 ? -6.939 9.551 -1.574 1.00 91.75 109 GLN A N 1
ATOM 843 C CA . GLN A 1 109 ? -7.960 9.397 -0.528 1.00 91.75 109 GLN A CA 1
ATOM 844 C C . GLN A 1 109 ? -7.968 8.008 0.116 1.00 91.75 109 GLN A C 1
ATOM 846 O O . GLN A 1 109 ? -8.909 7.669 0.826 1.00 91.75 109 GLN A O 1
ATOM 851 N N . ARG A 1 110 ? -6.934 7.196 -0.122 1.00 96.31 110 ARG A N 1
ATOM 852 C CA . ARG A 1 110 ? -6.870 5.818 0.374 1.00 96.31 110 ARG A CA 1
ATOM 853 C C . ARG A 1 110 ? -6.083 5.725 1.677 1.00 96.31 110 ARG A C 1
ATOM 855 O O . ARG A 1 110 ? -5.027 6.345 1.808 1.00 96.31 110 ARG A O 1
ATOM 862 N N . ASP A 1 111 ? -6.621 4.958 2.621 1.00 96.06 111 ASP A N 1
ATOM 863 C CA . ASP A 1 111 ? -5.981 4.563 3.877 1.00 96.06 111 ASP A CA 1
ATOM 864 C C . ASP A 1 111 ? -5.549 3.085 3.833 1.00 96.06 111 ASP A C 1
ATOM 866 O O . ASP A 1 111 ? -5.637 2.417 2.798 1.00 96.06 111 ASP A O 1
ATOM 870 N N . HIS A 1 112 ? -5.066 2.557 4.957 1.00 96.12 112 HIS A N 1
ATOM 871 C CA . HIS A 1 112 ? -4.568 1.183 5.026 1.00 96.12 112 HIS A CA 1
ATOM 872 C C . HIS A 1 112 ? -5.676 0.125 4.854 1.00 96.12 112 HIS A C 1
ATOM 874 O O . HIS A 1 112 ? -5.399 -1.021 4.508 1.00 96.12 112 HIS A O 1
ATOM 880 N N . PHE A 1 113 ? -6.947 0.488 5.060 1.00 96.06 113 PHE A N 1
ATOM 881 C CA . PHE A 1 113 ? -8.098 -0.396 4.863 1.00 96.06 113 PHE A CA 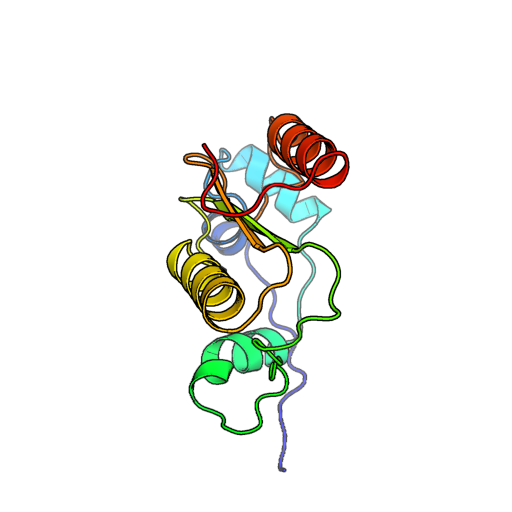1
ATOM 882 C C . PHE A 1 113 ? -8.609 -0.395 3.413 1.00 96.06 113 PHE A C 1
ATOM 884 O O . PHE A 1 113 ? -9.726 -0.836 3.150 1.00 96.06 113 PHE A O 1
ATOM 891 N N . THR A 1 114 ? -7.787 0.060 2.462 1.00 94.12 114 THR A N 1
ATOM 892 C CA . THR A 1 114 ? -8.092 0.203 1.028 1.00 94.12 114 THR A CA 1
ATOM 893 C C . THR A 1 114 ? -8.981 -0.897 0.444 1.00 94.12 114 THR A C 1
ATOM 895 O O . THR A 1 114 ? -9.963 -0.571 -0.210 1.00 94.12 114 THR A O 1
ATOM 898 N N . CYS A 1 115 ? -8.690 -2.177 0.696 1.00 92.12 115 CYS A N 1
ATOM 899 C CA . CYS A 1 115 ? -9.436 -3.298 0.105 1.00 92.12 115 CYS A CA 1
ATOM 900 C C . CYS A 1 115 ? -10.834 -3.532 0.709 1.00 92.12 115 CYS A C 1
ATOM 902 O O . CYS A 1 115 ? -11.591 -4.344 0.189 1.00 92.12 115 CYS A O 1
ATOM 904 N N . GLY A 1 116 ? -11.162 -2.884 1.828 1.00 91.88 116 GLY A N 1
ATOM 905 C CA . GLY A 1 116 ? -12.471 -2.967 2.482 1.00 91.88 116 GLY A CA 1
ATOM 906 C C . GLY A 1 116 ? -13.199 -1.626 2.591 1.00 91.88 116 GLY A C 1
ATOM 907 O O . GLY A 1 116 ? -14.344 -1.593 3.045 1.00 91.88 116 GLY A O 1
ATOM 908 N N . ALA A 1 117 ? -12.551 -0.523 2.210 1.00 93.94 117 ALA A N 1
ATOM 909 C CA . ALA A 1 117 ? -13.136 0.811 2.223 1.00 93.94 117 ALA A CA 1
ATOM 910 C C . ALA A 1 117 ? -14.077 1.022 1.017 1.00 93.94 117 ALA A C 1
ATOM 912 O O . ALA A 1 117 ? -13.872 0.417 -0.035 1.00 93.94 117 ALA A O 1
ATOM 913 N N . PRO A 1 118 ? -15.099 1.893 1.111 1.00 95.00 118 PRO A N 1
ATOM 914 C CA . PRO A 1 118 ? -15.931 2.248 -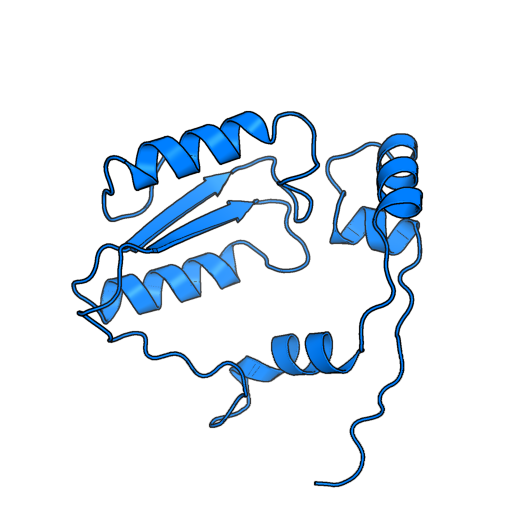0.036 1.00 95.00 118 PRO A CA 1
ATOM 915 C C . PRO A 1 118 ? -15.106 2.679 -1.259 1.00 95.00 118 PRO A C 1
ATOM 917 O O . PRO A 1 118 ? -14.114 3.404 -1.144 1.00 95.00 118 PRO A O 1
ATOM 920 N N . GLY A 1 119 ? -15.518 2.226 -2.444 1.00 94.88 119 GLY A N 1
ATOM 921 C CA . GLY A 1 119 ? -14.830 2.511 -3.700 1.00 94.88 119 GLY A CA 1
ATOM 922 C C . GLY A 1 119 ? -13.545 1.709 -3.914 1.00 94.88 119 GLY A C 1
ATOM 923 O O . GLY A 1 119 ? -12.782 2.068 -4.805 1.00 94.88 119 GLY A O 1
ATOM 924 N N . TRP A 1 120 ? -13.253 0.683 -3.104 1.00 96.44 120 TRP A N 1
ATOM 925 C CA . TRP A 1 120 ? -12.105 -0.219 -3.295 1.00 96.44 120 TRP A CA 1
ATOM 926 C C . TRP A 1 120 ? -12.046 -0.820 -4.709 1.00 96.44 120 TRP A C 1
ATOM 928 O O . TRP A 1 120 ? -10.963 -1.160 -5.184 1.00 96.44 120 TRP A O 1
ATOM 938 N N . GLU A 1 121 ? -13.193 -0.901 -5.387 1.00 97.38 121 GLU A N 1
ATOM 939 C CA . GLU A 1 121 ? -13.346 -1.372 -6.760 1.00 97.38 121 GLU A CA 1
ATOM 940 C C . GLU A 1 121 ? -12.450 -0.593 -7.731 1.00 97.38 121 GLU A C 1
ATOM 942 O O . GLU A 1 121 ? -11.794 -1.203 -8.561 1.00 97.38 121 GLU A O 1
ATOM 947 N N . GLU A 1 122 ? -12.312 0.728 -7.568 1.00 96.44 122 GLU A N 1
ATOM 948 C CA . GLU A 1 122 ? -11.421 1.559 -8.396 1.00 96.44 122 GLU A CA 1
ATOM 949 C C . GLU A 1 122 ? -9.956 1.101 -8.300 1.00 96.44 122 GLU A C 1
ATOM 951 O O . GLU A 1 122 ? -9.236 1.035 -9.297 1.00 96.44 122 GLU A O 1
ATOM 956 N N . VAL A 1 123 ? -9.510 0.764 -7.087 1.00 97.12 123 VAL A N 1
ATOM 957 C CA . VAL A 1 123 ? -8.140 0.297 -6.843 1.00 97.12 123 VAL A CA 1
ATOM 958 C C . VAL A 1 123 ? -7.950 -1.103 -7.423 1.00 97.12 123 VAL A C 1
ATOM 960 O O . VAL A 1 123 ? -6.909 -1.386 -8.018 1.00 97.12 123 VAL A O 1
ATOM 963 N N . ALA A 1 124 ? -8.955 -1.969 -7.279 1.00 97.62 124 ALA A N 1
ATOM 964 C CA . ALA A 1 124 ? -8.940 -3.316 -7.838 1.00 97.62 124 ALA A CA 1
ATOM 965 C C . ALA A 1 124 ? -8.932 -3.299 -9.375 1.00 97.62 124 ALA A C 1
ATOM 967 O O . ALA A 1 124 ? -8.117 -3.991 -9.984 1.00 97.62 124 ALA A O 1
ATOM 968 N N . ASP A 1 125 ? -9.773 -2.471 -9.994 1.00 98.06 125 ASP A N 1
ATOM 969 C CA . ASP A 1 125 ? -9.843 -2.298 -11.443 1.00 98.06 125 ASP A CA 1
ATOM 970 C C . ASP A 1 125 ? -8.531 -1.731 -11.988 1.00 98.06 125 ASP A C 1
ATOM 972 O O . ASP A 1 125 ? -8.012 -2.231 -12.985 1.00 98.06 125 ASP A O 1
ATOM 976 N N . PHE A 1 126 ? -7.940 -0.736 -11.316 1.00 98.06 126 PHE A N 1
ATOM 977 C CA . PHE A 1 126 ? -6.618 -0.224 -11.679 1.00 98.06 126 PHE A CA 1
ATOM 978 C C . PHE A 1 126 ? -5.556 -1.332 -11.636 1.00 98.06 126 PHE A C 1
ATOM 980 O O . PHE A 1 126 ? -4.818 -1.520 -12.604 1.00 98.06 126 PHE A O 1
ATOM 987 N N . ALA A 1 127 ? -5.496 -2.087 -10.534 1.00 97.88 127 ALA A N 1
ATOM 988 C CA . ALA A 1 127 ? -4.522 -3.160 -10.359 1.00 97.88 127 ALA A CA 1
ATOM 989 C C . ALA A 1 127 ? -4.685 -4.259 -11.420 1.00 97.88 127 ALA A C 1
ATOM 991 O O . ALA A 1 127 ? -3.693 -4.725 -11.982 1.00 97.88 127 ALA A O 1
ATOM 992 N N . LEU A 1 128 ? -5.928 -4.647 -11.725 1.00 98.38 128 LEU A N 1
ATOM 993 C CA . LEU A 1 128 ? -6.238 -5.648 -12.742 1.00 98.38 128 LEU A CA 1
ATOM 994 C C . LEU A 1 128 ? -5.870 -5.160 -14.146 1.00 98.38 128 LEU A C 1
ATOM 996 O O . LEU A 1 128 ? -5.187 -5.872 -14.881 1.00 98.38 128 LEU A O 1
ATOM 1000 N N . ASN A 1 129 ? -6.278 -3.944 -14.511 1.00 98.44 129 ASN A N 1
ATOM 1001 C CA . ASN A 1 129 ? -5.970 -3.361 -15.816 1.00 98.44 129 ASN A CA 1
ATOM 1002 C C . ASN A 1 129 ? -4.458 -3.236 -16.030 1.00 98.44 129 ASN A C 1
ATOM 1004 O O . ASN A 1 129 ? -3.957 -3.576 -17.101 1.00 98.44 129 ASN A O 1
ATOM 1008 N N . TRP A 1 130 ? -3.721 -2.816 -14.999 1.00 98.62 130 TRP A N 1
ATOM 1009 C CA . TRP A 1 130 ? -2.264 -2.785 -15.049 1.00 98.62 130 TRP A CA 1
ATOM 1010 C C . TRP A 1 130 ? -1.667 -4.191 -15.168 1.00 98.62 130 TRP A C 1
ATOM 1012 O O . TRP A 1 130 ? -0.775 -4.402 -15.980 1.00 98.62 130 TRP A O 1
ATOM 1022 N N . ALA A 1 131 ? -2.167 -5.178 -14.421 1.00 98.25 131 ALA A N 1
ATOM 1023 C CA . ALA A 1 131 ? -1.647 -6.544 -14.491 1.00 98.25 131 ALA A CA 1
ATOM 1024 C C . ALA A 1 131 ? -1.835 -7.183 -15.880 1.00 98.25 131 ALA A C 1
ATOM 1026 O O . ALA A 1 131 ? -0.992 -7.967 -16.315 1.00 98.25 131 ALA A O 1
ATOM 1027 N N . LEU A 1 132 ? -2.915 -6.835 -16.588 1.00 98.44 132 LEU A N 1
ATOM 1028 C CA . LEU A 1 132 ? -3.173 -7.283 -17.960 1.00 98.44 132 LEU A CA 1
ATOM 1029 C C . LEU A 1 132 ? -2.285 -6.584 -19.002 1.00 98.44 132 LEU A C 1
ATOM 1031 O O . LEU A 1 132 ? -2.043 -7.149 -20.068 1.00 98.44 132 LEU A O 1
ATOM 1035 N N . ASN A 1 133 ? -1.802 -5.375 -18.711 1.00 97.81 133 ASN A N 1
ATOM 1036 C CA . ASN A 1 133 ? -0.927 -4.605 -19.592 1.00 97.81 133 ASN A CA 1
ATOM 1037 C C . ASN A 1 133 ? 0.106 -3.798 -18.777 1.00 97.81 133 ASN A C 1
ATOM 1039 O O . ASN A 1 133 ? -0.045 -2.581 -18.614 1.00 97.81 133 ASN A O 1
ATOM 1043 N N . PRO A 1 134 ? 1.142 -4.460 -18.229 1.00 98.12 134 PRO A N 1
ATOM 1044 C CA . PRO A 1 134 ? 2.030 -3.846 -17.255 1.00 98.12 134 PRO A CA 1
ATOM 1045 C C . PR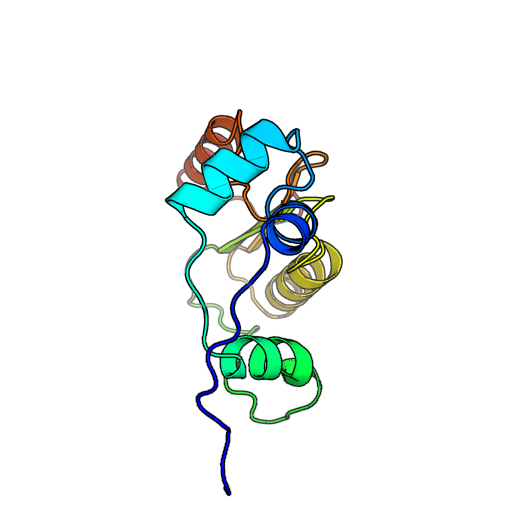O A 1 134 ? 2.929 -2.803 -17.910 1.00 98.12 134 PRO A C 1
ATOM 1047 O O . PRO A 1 134 ? 3.701 -3.085 -18.827 1.00 98.12 134 PRO A O 1
ATOM 1050 N N . VAL A 1 135 ? 2.865 -1.589 -17.379 1.00 98.12 135 VAL A N 1
ATOM 1051 C CA . VAL A 1 135 ? 3.715 -0.459 -17.766 1.00 98.12 135 VAL A CA 1
ATOM 1052 C C . VAL A 1 135 ? 4.607 -0.062 -16.597 1.00 98.12 135 VAL A C 1
ATOM 1054 O O . VAL A 1 135 ? 4.209 -0.204 -15.444 1.00 98.12 135 VAL A O 1
ATOM 1057 N N . ARG A 1 136 ? 5.827 0.401 -16.884 1.00 98.31 136 ARG A N 1
ATOM 1058 C CA . ARG A 1 136 ? 6.786 0.860 -15.863 1.00 98.31 136 ARG A CA 1
ATOM 1059 C C . ARG A 1 136 ? 6.576 2.333 -15.512 1.00 98.31 136 ARG A C 1
ATOM 1061 O O . ARG A 1 136 ? 6.132 3.093 -16.367 1.00 98.31 136 ARG A O 1
ATOM 1068 N N . GLY A 1 137 ? 7.020 2.729 -14.323 1.00 98.19 137 GLY A N 1
ATOM 1069 C CA . GLY A 1 137 ? 7.086 4.129 -13.895 1.00 98.19 137 GLY A CA 1
ATOM 1070 C C . GLY A 1 137 ? 6.058 4.509 -12.831 1.00 98.19 137 GLY A C 1
ATOM 1071 O O . GLY A 1 137 ? 5.323 3.666 -12.317 1.00 98.19 137 GLY A O 1
ATOM 1072 N N . GLU A 1 138 ? 6.019 5.795 -12.499 1.00 98.25 138 GLU A N 1
ATOM 1073 C CA . GLU A 1 138 ? 4.971 6.366 -11.654 1.00 98.25 138 GLU A CA 1
ATOM 1074 C C . GLU A 1 138 ? 3.727 6.633 -12.507 1.00 98.25 138 GLU A C 1
ATOM 1076 O O . GLU A 1 138 ? 3.826 7.193 -13.599 1.00 98.25 138 GLU A O 1
ATOM 1081 N N . LEU A 1 139 ? 2.575 6.161 -12.036 1.00 97.81 139 LEU A N 1
ATOM 1082 C CA . LEU A 1 139 ? 1.321 6.105 -12.775 1.00 97.81 139 LEU A CA 1
ATOM 1083 C C . LEU A 1 139 ? 0.289 7.054 -12.163 1.00 97.81 139 LEU A C 1
ATOM 1085 O O . LEU A 1 139 ? 0.149 7.122 -10.936 1.00 97.81 139 LEU A O 1
ATOM 1089 N N . ASP A 1 140 ? -0.453 7.722 -13.046 1.00 89.25 140 ASP A N 1
ATOM 1090 C CA . ASP A 1 140 ? -1.507 8.688 -12.715 1.00 89.25 140 ASP A CA 1
ATOM 1091 C C . ASP A 1 140 ? -2.835 8.073 -12.313 1.00 89.25 140 ASP A C 1
ATOM 1093 O O . ASP A 1 140 ? -3.114 6.873 -12.560 1.00 89.25 140 ASP A O 1
#

InterPro domains:
  IPR029058 Alpha/Beta hydrolase fold [G3DSA:3.40.50.1820] (5-133)
  IPR029058 Alpha/Beta hydrolase fold [SSF53474] (53-131)

Foldseek 3Di:
DDDPDQDFDFADLVRQCQAFPVLDDSVVSVVCCVVPGDTDGCVVVVLVVCVVVDPPRPPDDDLQDQPDAAEEQEEECSHPSQHPVNSVVSQVSNVVRYPHAGEYEYDDRDYNNLCPDPPVVVVVVVVVVCNVPPDHYYDD